Protein AF-A0A2H0N6G6-F1 (afdb_monomer)

Structure (mmCIF, N/CA/C/O backbone):
data_AF-A0A2H0N6G6-F1
#
_entry.id   AF-A0A2H0N6G6-F1
#
loop_
_atom_site.group_PDB
_atom_site.id
_atom_site.type_symbol
_atom_site.label_atom_id
_atom_site.label_alt_id
_atom_site.label_comp_id
_atom_site.label_asym_id
_atom_site.label_entity_id
_atom_site.label_seq_id
_atom_site.pdbx_PDB_ins_code
_atom_site.Cartn_x
_atom_site.Cartn_y
_atom_site.Cartn_z
_atom_site.occupancy
_atom_site.B_iso_or_equiv
_atom_site.auth_seq_id
_atom_site.auth_comp_id
_atom_site.auth_asym_id
_atom_site.auth_atom_id
_atom_site.pdbx_PDB_model_num
ATOM 1 N N . MET A 1 1 ? 78.601 -5.769 -48.014 1.00 41.69 1 MET A N 1
ATOM 2 C CA . MET A 1 1 ? 77.433 -5.675 -48.915 1.00 41.69 1 MET A CA 1
ATOM 3 C C . MET A 1 1 ? 76.353 -6.589 -48.328 1.00 41.69 1 MET A 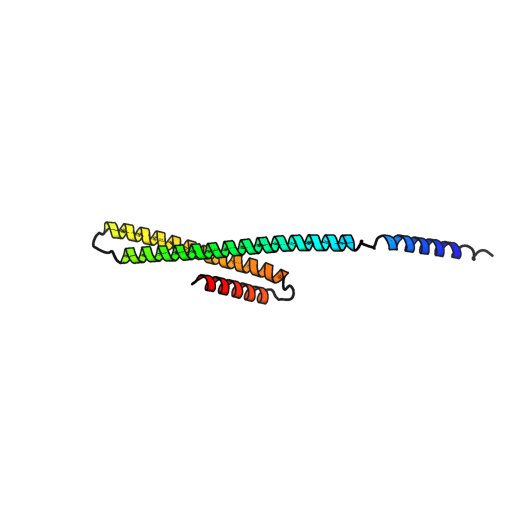C 1
ATOM 5 O O . MET A 1 1 ? 76.195 -7.704 -48.797 1.00 41.69 1 MET A O 1
ATOM 9 N N . SER A 1 2 ? 75.732 -6.190 -47.205 1.00 48.31 2 SER A N 1
ATOM 10 C CA . SER A 1 2 ? 75.043 -7.151 -46.310 1.00 48.31 2 SER A CA 1
ATOM 11 C C . SER A 1 2 ? 73.846 -6.574 -45.532 1.00 48.31 2 SER A C 1
ATOM 13 O O . SER A 1 2 ? 73.569 -7.046 -44.441 1.00 48.31 2 SER A O 1
ATOM 15 N N . ILE A 1 3 ? 73.154 -5.546 -46.040 1.00 48.56 3 ILE A N 1
ATOM 16 C CA . ILE A 1 3 ? 72.083 -4.854 -45.277 1.00 48.56 3 ILE A CA 1
ATOM 17 C C . ILE A 1 3 ? 70.685 -5.019 -45.917 1.00 48.56 3 ILE A C 1
ATOM 19 O O . ILE A 1 3 ? 69.676 -4.647 -45.332 1.00 48.56 3 ILE A O 1
ATOM 23 N N . GLU A 1 4 ? 70.569 -5.641 -47.094 1.00 46.62 4 GLU A N 1
ATOM 24 C CA . GLU A 1 4 ? 69.282 -5.695 -47.813 1.00 46.62 4 GLU A CA 1
ATOM 25 C C . GLU A 1 4 ? 68.419 -6.935 -47.524 1.00 46.62 4 GLU A C 1
ATOM 27 O O . GLU A 1 4 ? 67.261 -6.971 -47.933 1.00 46.62 4 GLU A O 1
ATOM 32 N N . PHE A 1 5 ? 68.922 -7.936 -46.791 1.00 43.12 5 PHE A N 1
ATOM 33 C CA . PHE A 1 5 ? 68.190 -9.198 -46.593 1.00 43.12 5 PHE A CA 1
ATOM 34 C C . PHE A 1 5 ? 67.305 -9.239 -45.330 1.00 43.12 5 PHE A C 1
ATOM 36 O O . PHE A 1 5 ? 66.351 -10.013 -45.284 1.00 43.12 5 PHE A O 1
ATOM 43 N N . GLU A 1 6 ? 67.552 -8.389 -44.326 1.00 47.78 6 GLU A N 1
ATOM 44 C CA . GLU A 1 6 ? 66.795 -8.410 -43.057 1.00 47.78 6 GLU A CA 1
ATOM 45 C C . GLU A 1 6 ? 65.452 -7.662 -43.120 1.00 47.78 6 GLU A C 1
ATOM 47 O O . GLU A 1 6 ? 64.482 -8.080 -42.490 1.00 47.78 6 GLU A O 1
ATOM 52 N N . LYS A 1 7 ? 65.314 -6.635 -43.971 1.00 50.94 7 LYS A N 1
ATOM 53 C CA . LYS A 1 7 ? 64.066 -5.846 -44.079 1.00 50.94 7 LYS A CA 1
ATOM 54 C C . LYS A 1 7 ? 62.875 -6.593 -44.697 1.00 50.94 7 LYS A C 1
ATOM 56 O O . LYS A 1 7 ? 61.744 -6.112 -44.630 1.00 50.94 7 LYS A O 1
ATOM 61 N N . GLY A 1 8 ? 63.104 -7.747 -45.327 1.00 45.59 8 GLY A N 1
ATOM 62 C CA . GLY A 1 8 ? 62.055 -8.531 -45.987 1.00 45.59 8 GLY A CA 1
ATOM 63 C C . GLY A 1 8 ? 61.288 -9.485 -45.065 1.00 45.59 8 GLY A C 1
ATOM 64 O O . GLY A 1 8 ? 60.173 -9.888 -45.406 1.00 45.59 8 GLY A O 1
ATOM 65 N N . PHE A 1 9 ? 61.865 -9.851 -43.915 1.00 49.22 9 PHE A N 1
ATOM 66 C CA . PHE A 1 9 ? 61.288 -10.849 -43.009 1.00 49.22 9 PHE A CA 1
ATOM 67 C C . PHE A 1 9 ? 60.378 -10.234 -41.941 1.00 49.22 9 PHE A C 1
ATOM 69 O O . PHE A 1 9 ? 59.284 -10.756 -41.727 1.00 49.22 9 PHE A O 1
ATOM 76 N N . GLU A 1 10 ? 60.751 -9.095 -41.351 1.00 52.03 10 GLU A N 1
ATOM 77 C CA . GLU A 1 10 ? 59.934 -8.420 -40.324 1.00 52.03 10 GLU A CA 1
ATOM 78 C C . GLU A 1 10 ? 58.551 -8.017 -40.865 1.00 52.03 10 GLU A C 1
ATOM 80 O O . GLU A 1 10 ? 57.519 -8.306 -40.262 1.00 52.03 10 GLU A O 1
ATOM 85 N N . ASN A 1 11 ? 58.503 -7.507 -42.098 1.00 52.69 11 ASN A N 1
ATOM 86 C CA . ASN A 1 11 ? 57.267 -7.029 -42.728 1.00 52.69 11 ASN A CA 1
ATOM 87 C C . ASN A 1 11 ? 56.273 -8.157 -43.103 1.00 52.69 11 ASN A C 1
ATOM 89 O O . ASN A 1 11 ? 55.099 -7.903 -43.382 1.00 52.69 11 ASN A O 1
ATOM 93 N N . ARG A 1 12 ? 56.719 -9.424 -43.153 1.00 52.66 12 ARG A N 1
ATOM 94 C CA . ARG A 1 12 ? 55.831 -10.583 -43.394 1.00 52.66 12 ARG A CA 1
ATOM 95 C C . ARG A 1 12 ? 55.245 -11.154 -42.110 1.00 52.66 12 ARG A C 1
ATOM 97 O O . ARG A 1 12 ? 54.128 -11.666 -42.156 1.00 52.66 12 ARG A O 1
ATOM 104 N N . VAL A 1 13 ? 55.980 -11.079 -41.002 1.00 56.00 13 VAL A N 1
ATOM 105 C CA . VAL A 1 13 ? 55.537 -11.609 -39.706 1.00 56.00 13 VAL A CA 1
ATOM 106 C C . VAL A 1 13 ? 54.469 -10.697 -39.097 1.00 56.00 13 VAL A C 1
ATOM 108 O O . VAL A 1 13 ? 53.430 -11.201 -38.675 1.00 56.00 13 VAL A O 1
ATOM 111 N N . GLU A 1 14 ? 54.631 -9.371 -39.183 1.00 51.81 14 GLU A N 1
ATOM 112 C CA . GLU A 1 14 ? 53.614 -8.409 -38.719 1.00 51.81 14 GLU A CA 1
ATOM 113 C C . GLU A 1 14 ? 52.292 -8.537 -39.497 1.00 51.81 14 GLU A C 1
ATOM 115 O O . GLU A 1 14 ? 51.223 -8.660 -38.903 1.00 51.81 14 GLU A O 1
ATOM 120 N N . ARG A 1 15 ? 52.347 -8.673 -40.830 1.00 53.03 15 ARG A N 1
ATOM 121 C CA . ARG A 1 15 ? 51.139 -8.848 -41.666 1.00 53.03 15 ARG A CA 1
ATOM 122 C C . ARG A 1 15 ? 50.422 -10.189 -41.476 1.00 53.03 15 ARG A C 1
ATOM 124 O O . ARG A 1 15 ? 49.258 -10.321 -41.860 1.00 53.03 15 ARG A O 1
ATOM 131 N N . GLN A 1 16 ? 51.102 -11.213 -40.955 1.00 52.53 16 GLN A N 1
ATOM 132 C CA . GLN A 1 16 ? 50.472 -12.493 -40.608 1.00 52.53 16 GLN A CA 1
ATOM 133 C C . GLN A 1 16 ? 49.895 -12.501 -39.188 1.00 52.53 16 GLN A C 1
ATOM 135 O O . GLN A 1 16 ? 48.910 -13.207 -38.961 1.00 52.53 16 GLN A O 1
ATOM 140 N N . ALA A 1 17 ? 50.456 -11.711 -38.268 1.00 51.97 17 ALA A N 1
ATOM 141 C CA . ALA A 1 17 ? 49.909 -11.505 -36.930 1.00 51.97 17 ALA A CA 1
ATOM 142 C C . ALA A 1 17 ? 48.615 -10.668 -36.975 1.00 51.97 17 ALA A C 1
ATOM 144 O O . ALA A 1 17 ? 47.593 -11.105 -36.443 1.00 51.97 17 ALA A O 1
ATOM 145 N N . GLU A 1 18 ? 48.593 -9.569 -37.740 1.00 50.16 18 GLU A N 1
ATOM 146 C CA . GLU A 1 18 ? 47.399 -8.715 -37.908 1.00 50.16 18 GLU A CA 1
ATOM 147 C C . GLU A 1 18 ? 46.199 -9.464 -38.519 1.00 50.16 18 GLU A C 1
ATOM 149 O O . GLU A 1 18 ? 45.043 -9.185 -38.197 1.00 50.16 18 GLU A O 1
ATOM 154 N N . LYS A 1 19 ? 46.451 -10.472 -39.368 1.00 50.94 19 LYS A N 1
ATOM 155 C CA . LYS A 1 19 ? 45.402 -11.320 -39.967 1.00 50.94 19 LYS A CA 1
ATOM 156 C C . LYS A 1 19 ? 44.849 -12.401 -39.034 1.00 50.94 19 LYS A C 1
ATOM 158 O O . LYS A 1 19 ? 43.844 -13.024 -39.382 1.00 50.94 19 LYS A O 1
ATOM 163 N N . LYS A 1 20 ? 45.501 -12.674 -37.899 1.00 49.50 20 LYS A N 1
ATOM 164 C CA . LYS A 1 20 ? 45.026 -13.648 -36.903 1.00 49.50 20 LYS A CA 1
ATOM 165 C C . LYS A 1 20 ? 44.266 -12.990 -35.751 1.00 49.50 20 LYS A C 1
ATOM 167 O O . LYS A 1 20 ? 43.306 -13.593 -35.291 1.00 49.50 20 LYS A O 1
ATOM 172 N N . GLU A 1 21 ? 44.599 -11.759 -35.364 1.00 47.53 21 GLU A N 1
ATOM 173 C CA . GLU A 1 21 ? 43.836 -11.010 -34.344 1.00 47.53 21 GLU A CA 1
ATOM 174 C C . GLU A 1 21 ? 42.462 -10.526 -34.833 1.00 47.53 21 GLU A C 1
ATOM 176 O O . GLU A 1 21 ? 41.518 -10.411 -34.058 1.00 47.53 21 GLU A O 1
ATOM 181 N N . SER A 1 22 ? 42.294 -10.306 -36.137 1.00 48.88 22 SER A N 1
ATOM 182 C CA . SER A 1 22 ? 41.036 -9.807 -36.712 1.00 48.88 22 SER A CA 1
ATOM 183 C C . SER A 1 22 ? 39.948 -10.879 -36.910 1.00 48.88 22 SER A C 1
ATOM 185 O O . SER A 1 22 ? 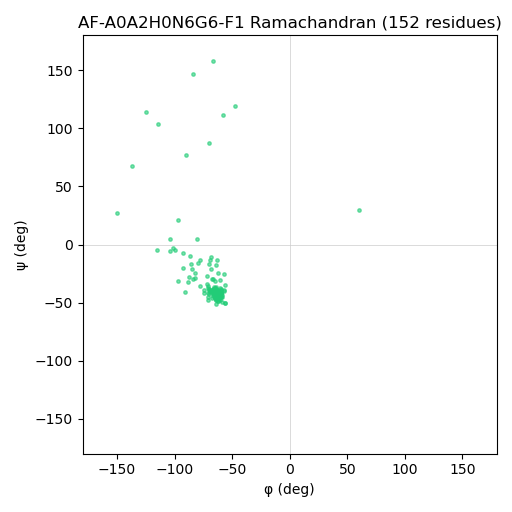38.884 -10.572 -37.441 1.00 48.88 22 SER A O 1
ATOM 187 N N . LYS A 1 23 ? 40.170 -12.127 -36.463 1.00 47.53 23 LYS A N 1
ATOM 188 C CA . LYS A 1 23 ? 39.182 -13.224 -36.534 1.00 47.53 23 LYS A CA 1
ATOM 189 C C . LYS A 1 23 ? 38.487 -13.570 -35.212 1.00 47.53 23 LYS A C 1
ATOM 191 O O . LYS A 1 23 ? 37.573 -14.386 -35.232 1.00 47.53 23 LYS A O 1
ATOM 196 N N . GLU A 1 24 ? 38.870 -12.966 -34.088 1.00 48.53 24 GLU A N 1
ATOM 197 C CA . GLU A 1 24 ? 38.247 -13.251 -32.779 1.00 48.53 24 GLU A CA 1
ATOM 198 C C . GLU A 1 24 ? 37.196 -12.211 -32.346 1.00 48.53 24 GLU A C 1
ATOM 200 O O . GLU A 1 24 ? 36.515 -12.399 -31.340 1.00 48.53 24 GLU A O 1
ATOM 205 N N . ALA A 1 25 ? 37.005 -11.131 -33.112 1.00 51.56 25 ALA A N 1
ATOM 206 C CA . ALA A 1 25 ? 36.100 -10.035 -32.751 1.00 51.56 25 ALA A CA 1
ATOM 207 C C . ALA A 1 25 ? 34.764 -10.017 -33.514 1.00 51.56 25 ALA A C 1
ATOM 209 O O . ALA A 1 25 ? 33.965 -9.102 -33.321 1.00 51.56 25 ALA A O 1
ATOM 210 N N . GLU A 1 26 ? 34.481 -11.012 -34.354 1.00 52.16 26 GLU A N 1
ATOM 211 C CA . GLU A 1 26 ? 33.177 -11.134 -35.007 1.00 52.16 26 GLU A CA 1
ATOM 212 C C . GLU A 1 26 ? 32.266 -11.974 -34.103 1.00 52.16 26 GLU A C 1
ATOM 214 O O . GLU A 1 26 ? 32.083 -13.175 -34.285 1.00 52.16 26 GLU A O 1
ATOM 219 N N . LYS A 1 27 ? 31.751 -11.349 -33.033 1.00 55.47 27 LYS A N 1
ATOM 220 C CA . LYS A 1 27 ? 30.646 -11.934 -32.265 1.00 55.47 27 LYS A CA 1
ATOM 221 C C . LYS A 1 27 ? 29.493 -12.138 -33.237 1.00 55.47 27 LYS A C 1
ATOM 223 O O . LYS A 1 27 ? 28.928 -11.155 -33.711 1.00 55.47 27 LYS A O 1
ATOM 228 N N . ASP A 1 28 ? 29.193 -13.400 -33.516 1.00 58.88 28 ASP A N 1
ATOM 229 C CA . ASP A 1 28 ? 28.140 -13.807 -34.434 1.00 58.88 28 ASP A CA 1
ATOM 230 C C . ASP A 1 28 ? 26.849 -13.022 -34.121 1.00 58.88 28 ASP A C 1
ATOM 232 O O . ASP A 1 28 ? 26.368 -13.070 -32.977 1.00 58.88 28 ASP A O 1
ATOM 236 N N . PRO A 1 29 ? 26.314 -12.225 -35.064 1.00 63.16 29 PRO A N 1
ATOM 237 C CA . PRO A 1 29 ? 25.129 -11.407 -34.831 1.00 63.16 29 PRO A CA 1
ATOM 238 C C . PRO A 1 29 ? 23.923 -12.238 -34.373 1.00 63.16 29 PRO A C 1
ATOM 240 O O . PRO A 1 29 ? 23.083 -11.711 -33.642 1.00 63.16 29 PRO A O 1
ATOM 243 N N . GLU A 1 30 ? 23.865 -13.535 -34.702 1.00 61.50 30 GLU A N 1
ATOM 244 C CA . GLU A 1 30 ? 22.851 -14.453 -34.171 1.00 61.50 30 GLU A CA 1
ATOM 245 C C . GLU A 1 30 ? 22.973 -14.678 -32.657 1.00 61.50 30 GLU A C 1
ATOM 247 O O . GLU A 1 30 ? 21.957 -14.701 -31.965 1.00 61.50 30 GLU A O 1
ATOM 252 N N . LEU A 1 31 ? 24.187 -14.768 -32.102 1.00 61.16 31 LEU A N 1
ATOM 253 C CA . LEU A 1 31 ? 24.394 -14.931 -30.655 1.00 61.16 31 LEU A CA 1
ATOM 254 C C . LEU A 1 31 ? 24.046 -13.655 -29.880 1.00 61.16 31 LEU A C 1
ATOM 256 O O . LEU A 1 31 ? 23.496 -13.722 -28.780 1.00 61.16 31 LEU A O 1
ATOM 260 N N . LEU A 1 32 ? 24.329 -12.484 -30.456 1.00 62.94 32 LEU A N 1
ATOM 261 C CA . LEU A 1 32 ? 23.926 -11.199 -29.876 1.00 62.94 32 LEU A CA 1
ATOM 262 C C . LEU A 1 32 ? 22.410 -10.987 -29.957 1.00 62.94 32 LEU A C 1
ATOM 264 O O . LEU A 1 32 ? 21.813 -10.489 -28.998 1.00 62.94 32 LEU A O 1
ATOM 268 N N . ALA A 1 33 ? 21.779 -11.392 -31.062 1.00 65.88 33 ALA A N 1
ATOM 269 C CA . ALA A 1 33 ? 20.328 -11.372 -31.215 1.00 65.88 33 ALA A CA 1
ATOM 270 C C . ALA A 1 33 ? 19.641 -12.341 -30.240 1.00 65.88 33 ALA A C 1
ATOM 272 O O . ALA A 1 33 ? 18.704 -11.936 -29.552 1.00 65.88 33 ALA A O 1
ATOM 273 N N . ALA A 1 34 ? 20.148 -13.569 -30.096 1.00 67.69 34 ALA A N 1
ATOM 274 C CA . ALA A 1 34 ? 19.631 -14.560 -29.155 1.00 67.69 34 ALA A CA 1
ATOM 275 C C . ALA A 1 34 ? 19.765 -14.096 -27.695 1.00 67.69 34 ALA A C 1
ATOM 277 O O . ALA A 1 34 ? 18.789 -14.145 -26.950 1.00 67.69 34 ALA A O 1
ATOM 278 N N . ALA A 1 35 ? 20.917 -13.542 -27.299 1.00 67.69 35 ALA A N 1
ATOM 279 C CA . ALA A 1 35 ? 21.114 -12.986 -25.956 1.00 67.69 35 ALA A CA 1
ATOM 280 C C . ALA A 1 35 ? 20.220 -11.760 -25.678 1.00 67.69 35 ALA A C 1
ATOM 282 O O . ALA A 1 35 ? 19.801 -11.523 -24.542 1.00 67.69 35 ALA A O 1
ATOM 283 N N . SER A 1 36 ? 19.914 -10.972 -26.713 1.00 67.12 36 SER A N 1
ATOM 284 C CA . SER A 1 36 ? 19.007 -9.822 -26.608 1.00 67.12 36 SER A CA 1
ATOM 285 C C . SER A 1 36 ? 17.545 -10.263 -26.507 1.00 67.12 36 SER A C 1
ATOM 287 O O . SER A 1 36 ? 16.793 -9.692 -25.720 1.00 67.12 36 SER A O 1
ATOM 289 N N . MET A 1 37 ? 17.152 -11.302 -27.249 1.00 70.00 37 MET A N 1
ATOM 290 C CA . MET A 1 37 ? 15.830 -11.928 -27.150 1.00 70.00 37 MET A CA 1
ATOM 291 C C . MET A 1 37 ? 15.623 -12.617 -25.797 1.00 70.00 37 MET A C 1
ATOM 293 O O . MET A 1 37 ? 14.580 -12.428 -25.179 1.00 70.00 37 MET A O 1
ATOM 297 N N . GLU A 1 38 ? 16.625 -13.331 -25.280 1.00 67.81 38 GLU A N 1
ATOM 298 C CA . GLU A 1 38 ? 16.567 -13.958 -23.954 1.00 67.81 38 GLU A CA 1
ATOM 299 C C . GLU A 1 38 ? 16.439 -12.908 -22.839 1.00 67.81 38 GLU A C 1
ATOM 301 O O . GLU A 1 38 ? 15.608 -13.043 -21.937 1.00 67.81 38 GLU A O 1
ATOM 306 N N . ARG A 1 39 ? 17.188 -11.800 -22.935 1.00 66.12 39 ARG A N 1
ATOM 307 C CA . ARG A 1 39 ? 17.021 -10.652 -22.028 1.00 66.12 39 ARG A CA 1
ATOM 308 C C . ARG A 1 39 ? 15.641 -10.014 -22.143 1.00 66.12 39 ARG A C 1
ATOM 310 O O . ARG A 1 39 ? 15.068 -9.650 -21.119 1.00 66.12 39 ARG A O 1
ATOM 317 N N . ALA A 1 40 ? 15.099 -9.881 -23.350 1.00 65.81 40 ALA A N 1
ATOM 318 C CA . ALA A 1 40 ? 13.761 -9.335 -23.551 1.00 65.81 40 ALA A CA 1
ATOM 319 C C . ALA A 1 40 ? 12.685 -10.237 -22.920 1.00 65.81 40 ALA A C 1
ATOM 321 O O . ALA A 1 40 ? 11.794 -9.736 -22.235 1.00 65.81 40 ALA A O 1
ATOM 322 N N . ASP A 1 41 ? 12.799 -11.557 -23.065 1.00 67.50 41 ASP A N 1
ATOM 323 C CA . ASP A 1 41 ? 11.868 -12.517 -22.465 1.00 67.50 41 ASP A CA 1
ATOM 324 C C . ASP A 1 41 ? 11.932 -12.528 -20.932 1.00 67.50 41 ASP A C 1
ATOM 326 O O . ASP A 1 41 ? 10.891 -12.617 -20.269 1.00 67.50 41 ASP A O 1
ATOM 330 N N . LEU A 1 42 ? 13.128 -12.392 -20.353 1.00 67.62 42 LEU A N 1
ATOM 331 C CA . LEU A 1 42 ? 13.299 -12.240 -18.906 1.00 67.62 42 LEU A CA 1
ATOM 332 C C . LEU A 1 42 ? 12.652 -10.947 -18.401 1.00 67.62 42 LEU A C 1
ATOM 334 O O . LEU A 1 42 ? 11.840 -11.001 -17.477 1.00 67.62 42 LEU A O 1
ATOM 338 N N . LEU A 1 43 ? 12.900 -9.819 -19.072 1.00 61.00 43 LEU A N 1
ATOM 339 C CA . LEU A 1 43 ? 12.278 -8.535 -18.736 1.00 61.00 43 LEU A CA 1
ATOM 340 C C . LEU A 1 43 ? 10.748 -8.602 -18.826 1.00 61.00 43 LEU A C 1
ATOM 342 O O . LEU A 1 43 ? 10.046 -8.117 -17.942 1.00 61.00 43 LEU A O 1
ATOM 346 N N . VAL A 1 44 ? 10.195 -9.258 -19.849 1.00 69.62 44 VAL A N 1
ATOM 347 C CA . VAL A 1 44 ? 8.739 -9.431 -19.985 1.00 69.62 44 VAL A CA 1
ATOM 348 C C . VAL A 1 44 ? 8.162 -10.274 -18.842 1.00 69.62 44 VAL A C 1
ATOM 350 O O . VAL A 1 44 ? 7.060 -9.985 -18.361 1.00 69.62 44 VAL A O 1
ATOM 353 N N . ARG A 1 45 ? 8.872 -11.313 -18.388 1.00 70.19 45 ARG A N 1
ATOM 354 C CA . ARG A 1 45 ? 8.446 -12.140 -17.245 1.00 70.19 45 ARG A CA 1
ATOM 355 C C . ARG A 1 45 ? 8.530 -11.377 -15.923 1.00 70.19 45 ARG A C 1
ATOM 357 O O . ARG A 1 45 ? 7.604 -11.485 -15.116 1.00 70.19 45 ARG A O 1
ATOM 364 N N . GLU A 1 46 ? 9.572 -10.580 -15.723 1.00 66.69 46 GLU A N 1
ATOM 365 C CA . GLU A 1 46 ? 9.739 -9.730 -14.539 1.00 66.69 46 GLU A CA 1
ATOM 366 C C . GLU A 1 46 ? 8.658 -8.645 -14.470 1.00 66.69 46 GLU A C 1
ATOM 368 O O . GLU A 1 46 ? 7.969 -8.536 -13.456 1.00 66.69 46 GLU A O 1
ATOM 373 N N . VAL A 1 47 ? 8.386 -7.949 -15.580 1.00 65.75 47 VAL A N 1
ATOM 374 C CA . VAL A 1 47 ? 7.321 -6.931 -15.667 1.00 65.75 47 VAL A CA 1
ATOM 375 C C . VAL A 1 47 ? 5.941 -7.533 -15.394 1.00 65.75 47 VAL A C 1
ATOM 377 O O . VAL A 1 47 ? 5.123 -6.940 -14.689 1.00 65.75 47 VAL A O 1
ATOM 380 N N . LYS A 1 48 ? 5.651 -8.732 -15.918 1.00 66.25 48 LYS A N 1
ATOM 381 C CA . LYS A 1 48 ? 4.388 -9.433 -15.624 1.00 66.25 48 LYS A CA 1
ATOM 382 C C . LYS A 1 48 ? 4.275 -9.815 -14.148 1.00 66.25 48 LYS A C 1
ATOM 384 O O . LYS A 1 48 ? 3.179 -9.753 -13.590 1.00 66.25 48 LYS A O 1
ATOM 389 N N . THR A 1 49 ? 5.386 -10.204 -13.530 1.00 69.25 49 THR A N 1
ATOM 390 C CA . THR A 1 49 ? 5.432 -10.599 -12.118 1.00 69.25 49 THR A CA 1
ATOM 391 C C . THR A 1 49 ? 5.237 -9.392 -11.203 1.00 69.25 49 THR A C 1
ATOM 393 O O . THR A 1 49 ? 4.351 -9.442 -10.350 1.00 69.25 49 THR A O 1
ATOM 396 N N . SER A 1 50 ? 5.946 -8.286 -11.447 1.00 66.31 50 SER A N 1
ATOM 397 C CA . SER A 1 50 ? 5.766 -7.032 -10.701 1.00 66.31 50 SER A CA 1
ATOM 398 C C . SER A 1 50 ? 4.353 -6.467 -10.883 1.00 66.31 50 SER A C 1
ATOM 400 O O . SER A 1 50 ? 3.668 -6.173 -9.908 1.00 66.31 50 SER A O 1
ATOM 402 N N . LYS A 1 51 ? 3.805 -6.463 -12.108 1.00 66.88 51 LYS A N 1
ATOM 403 C CA . LYS A 1 51 ? 2.409 -6.048 -12.338 1.00 66.88 51 LYS A CA 1
ATOM 404 C C . LYS A 1 51 ? 1.407 -6.865 -11.519 1.00 66.88 51 LYS A C 1
ATOM 406 O O . LYS A 1 51 ? 0.442 -6.311 -10.994 1.00 66.88 51 LYS A O 1
ATOM 411 N N . LYS A 1 52 ? 1.624 -8.177 -11.403 1.00 71.62 52 LYS A N 1
ATOM 412 C CA . LYS A 1 52 ? 0.783 -9.059 -10.586 1.00 71.62 52 LYS A CA 1
ATOM 413 C C . LYS A 1 52 ? 0.939 -8.760 -9.091 1.00 71.62 52 LYS A C 1
ATOM 415 O O . LYS A 1 52 ? -0.054 -8.778 -8.371 1.00 71.62 52 LYS A O 1
ATOM 420 N N . GLN A 1 53 ? 2.153 -8.467 -8.627 1.00 67.44 53 GLN A N 1
ATOM 421 C CA . GLN A 1 53 ? 2.410 -8.067 -7.240 1.00 67.44 53 GLN A CA 1
ATOM 422 C C . GLN A 1 53 ? 1.715 -6.742 -6.908 1.00 67.44 53 GLN A C 1
ATOM 424 O O . GLN A 1 53 ? 0.957 -6.698 -5.941 1.00 67.44 53 GLN A O 1
ATOM 429 N N . MET A 1 54 ? 1.824 -5.733 -7.774 1.00 66.00 54 MET A N 1
ATOM 430 C CA . MET A 1 54 ? 1.102 -4.464 -7.630 1.00 66.00 54 MET A CA 1
ATOM 431 C C . MET A 1 54 ? -0.421 -4.648 -7.596 1.00 66.00 54 MET A C 1
ATOM 433 O O . MET A 1 54 ? -1.097 -4.056 -6.757 1.00 66.00 54 MET A O 1
ATOM 437 N N . GLN A 1 55 ? -0.978 -5.498 -8.467 1.00 70.25 55 GLN A N 1
ATOM 438 C CA . GLN A 1 55 ? -2.412 -5.816 -8.447 1.00 70.25 55 GLN A CA 1
ATOM 439 C C . GLN A 1 55 ? -2.834 -6.470 -7.127 1.00 70.25 55 GLN A C 1
ATOM 441 O O . GLN A 1 55 ? -3.861 -6.103 -6.561 1.00 70.25 55 GLN A O 1
ATOM 446 N N . ASN A 1 56 ? -2.031 -7.399 -6.608 1.00 77.00 56 ASN A N 1
ATOM 447 C CA . ASN A 1 56 ? -2.308 -8.042 -5.326 1.00 77.00 56 ASN A CA 1
ATOM 448 C C . ASN A 1 56 ? -2.255 -7.038 -4.162 1.00 77.00 56 ASN A C 1
ATOM 450 O O . ASN A 1 56 ? -3.125 -7.071 -3.294 1.00 77.00 56 ASN A O 1
ATOM 454 N N . ILE A 1 57 ? -1.277 -6.126 -4.159 1.00 70.75 57 ILE A N 1
ATOM 455 C CA . ILE A 1 57 ? -1.155 -5.067 -3.146 1.00 70.75 57 ILE A CA 1
ATOM 456 C C . ILE A 1 57 ? -2.380 -4.143 -3.197 1.00 70.75 57 ILE A C 1
ATOM 458 O O . ILE A 1 57 ? -2.994 -3.880 -2.164 1.00 70.75 57 ILE A O 1
ATOM 462 N N . ALA A 1 58 ? -2.803 -3.719 -4.390 1.00 70.19 58 ALA A N 1
ATOM 463 C CA . ALA A 1 58 ? -3.978 -2.865 -4.566 1.00 70.19 58 ALA A CA 1
ATOM 464 C C . ALA A 1 58 ? -5.273 -3.530 -4.065 1.00 70.19 58 ALA A C 1
ATOM 466 O O . ALA A 1 58 ? -6.068 -2.904 -3.360 1.00 70.19 58 ALA A O 1
ATOM 467 N N . VAL A 1 59 ? -5.465 -4.818 -4.369 1.00 78.44 59 VAL A N 1
ATOM 468 C CA . VAL A 1 59 ? -6.613 -5.601 -3.881 1.00 78.44 59 VAL A CA 1
ATOM 469 C C . VAL A 1 59 ? -6.585 -5.727 -2.355 1.00 78.44 59 VAL A C 1
ATOM 471 O O . VAL A 1 59 ? -7.617 -5.568 -1.700 1.00 78.44 59 VAL A O 1
ATOM 474 N N . ASN A 1 60 ? -5.411 -5.951 -1.766 1.00 74.56 60 ASN A N 1
ATOM 475 C CA . ASN A 1 60 ? -5.269 -6.027 -0.313 1.00 74.56 60 ASN A CA 1
ATOM 476 C C . ASN A 1 60 ? -5.595 -4.689 0.364 1.00 74.56 60 ASN A C 1
ATOM 478 O O . ASN A 1 60 ? -6.314 -4.677 1.363 1.00 74.56 60 ASN A O 1
ATOM 482 N N . ILE A 1 61 ? -5.174 -3.563 -0.218 1.00 70.69 61 ILE A N 1
ATOM 483 C CA . ILE A 1 61 ? -5.534 -2.222 0.263 1.00 70.69 61 ILE A CA 1
ATOM 484 C C . ILE A 1 61 ? -7.057 -2.016 0.250 1.00 70.69 61 ILE A C 1
ATOM 486 O O . ILE A 1 61 ? -7.620 -1.510 1.225 1.00 70.69 61 ILE A O 1
ATOM 490 N N . ALA A 1 62 ? -7.741 -2.436 -0.820 1.00 74.25 62 ALA A N 1
ATOM 491 C CA . ALA A 1 62 ? -9.199 -2.353 -0.917 1.00 74.25 62 ALA A CA 1
ATOM 492 C C . ALA A 1 62 ? -9.893 -3.160 0.200 1.00 74.25 62 ALA A C 1
ATOM 494 O O . ALA A 1 62 ? -10.793 -2.662 0.883 1.00 74.25 62 ALA A O 1
ATOM 495 N N . ASN A 1 63 ? -9.423 -4.386 0.443 1.00 77.19 63 ASN A N 1
ATOM 496 C CA . ASN A 1 63 ? -9.964 -5.274 1.474 1.00 77.19 63 ASN A CA 1
ATOM 497 C C . ASN A 1 63 ? -9.757 -4.730 2.898 1.00 77.19 63 ASN A C 1
ATOM 499 O O . ASN A 1 63 ? -10.671 -4.792 3.729 1.00 77.19 63 ASN A O 1
ATOM 503 N N . VAL A 1 64 ? -8.585 -4.152 3.183 1.00 76.38 64 VAL A N 1
ATOM 504 C CA . VAL A 1 64 ? -8.300 -3.534 4.488 1.00 76.38 64 VAL A CA 1
ATOM 505 C C . VAL A 1 64 ? -9.197 -2.313 4.713 1.00 76.38 64 VAL A C 1
ATOM 507 O O . VAL A 1 64 ? -9.807 -2.189 5.777 1.00 76.38 64 VAL A O 1
ATOM 510 N N . LYS A 1 65 ? -9.382 -1.452 3.701 1.00 74.44 65 LYS A N 1
ATOM 511 C CA . LYS A 1 65 ? -10.305 -0.303 3.786 1.00 74.44 65 LYS A CA 1
ATOM 512 C C . LYS A 1 65 ? -11.747 -0.729 4.079 1.00 74.44 65 LYS A C 1
ATOM 514 O O . LYS A 1 65 ? -12.382 -0.145 4.959 1.00 74.44 65 LYS A O 1
ATOM 519 N N . LYS A 1 66 ? -12.250 -1.763 3.396 1.00 78.50 66 LYS A N 1
ATOM 520 C CA . LYS A 1 66 ? -13.599 -2.307 3.630 1.00 78.50 66 LYS A CA 1
ATOM 521 C C . LYS A 1 66 ? -13.763 -2.830 5.059 1.00 78.50 66 LYS A C 1
ATOM 523 O O . LYS A 1 66 ? -14.769 -2.548 5.706 1.00 78.50 66 LYS A O 1
ATOM 528 N N . THR A 1 67 ? -12.754 -3.529 5.575 1.00 75.94 67 THR A N 1
ATOM 529 C CA . THR A 1 67 ? -12.737 -3.998 6.970 1.00 75.94 67 THR A CA 1
ATOM 530 C C . THR A 1 67 ? -12.817 -2.821 7.949 1.00 75.94 67 THR A C 1
ATOM 532 O O . THR A 1 67 ? -13.642 -2.836 8.859 1.00 75.94 67 THR A O 1
ATOM 535 N N . ILE A 1 68 ? -12.043 -1.749 7.734 1.00 72.94 68 ILE A N 1
ATOM 536 C CA . ILE A 1 68 ? -12.104 -0.538 8.575 1.00 72.94 68 ILE A CA 1
ATOM 537 C C . ILE A 1 68 ? -13.504 0.097 8.550 1.00 72.94 68 ILE A C 1
ATOM 539 O O . ILE A 1 68 ? -14.003 0.511 9.597 1.00 72.94 68 ILE A O 1
ATOM 543 N N . GLN A 1 69 ? -14.156 0.168 7.387 1.00 74.19 69 GLN A N 1
ATOM 544 C CA . GLN A 1 69 ? -15.523 0.695 7.277 1.00 74.19 69 GLN A CA 1
ATOM 545 C C . GLN A 1 69 ? -16.527 -0.142 8.082 1.00 74.19 69 GLN A C 1
ATOM 547 O O . GLN A 1 69 ? -17.356 0.419 8.796 1.00 74.19 69 GLN A O 1
ATOM 552 N N . GLN A 1 70 ? -16.416 -1.470 8.030 1.00 80.31 70 GLN A N 1
ATOM 553 C CA . GLN A 1 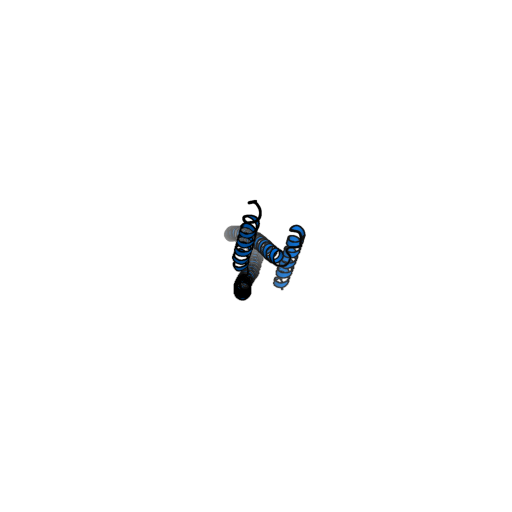70 ? -17.269 -2.372 8.808 1.00 80.31 70 GLN A CA 1
ATOM 554 C C . GLN A 1 70 ? -17.054 -2.211 10.318 1.00 80.31 70 GLN A C 1
ATOM 556 O O . GLN A 1 70 ? -18.029 -2.134 11.061 1.00 80.31 70 GLN A O 1
ATOM 561 N N . LEU A 1 71 ? -15.801 -2.089 10.772 1.00 76.06 71 LEU A N 1
ATOM 562 C CA . LEU A 1 71 ? -15.494 -1.852 12.189 1.00 76.06 71 LEU A CA 1
ATOM 563 C C . LEU A 1 71 ? -16.076 -0.512 12.666 1.00 76.06 71 LEU A C 1
ATOM 565 O O . LEU A 1 71 ? -16.628 -0.436 13.758 1.00 76.06 71 LEU A O 1
ATOM 569 N N . ARG A 1 72 ? -16.019 0.540 11.838 1.00 73.25 72 ARG A N 1
ATOM 570 C CA . ARG A 1 72 ? -16.634 1.842 12.157 1.00 73.25 72 ARG A CA 1
ATOM 571 C C . ARG A 1 72 ? -18.158 1.767 12.253 1.00 73.25 72 ARG A C 1
ATOM 573 O O . ARG A 1 72 ? -18.726 2.398 13.138 1.00 73.25 72 ARG A O 1
ATOM 580 N N . ALA A 1 73 ? -18.808 0.992 11.386 1.00 74.81 73 ALA A N 1
ATOM 581 C CA . ALA A 1 73 ? -20.252 0.776 11.455 1.00 74.81 73 ALA A CA 1
ATOM 582 C C . ALA A 1 73 ? -20.651 0.019 12.734 1.00 74.81 73 ALA A C 1
ATOM 584 O O . ALA A 1 73 ? -21.594 0.420 13.407 1.00 74.81 73 ALA A O 1
ATOM 585 N N . GLN A 1 74 ? -19.890 -1.012 13.123 1.00 72.50 74 GLN A N 1
ATOM 586 C CA . GLN A 1 74 ? -20.102 -1.730 14.389 1.00 72.50 74 GLN A CA 1
ATOM 587 C C . GLN A 1 74 ? -19.971 -0.802 15.604 1.00 72.50 74 GLN A C 1
ATOM 589 O O . GLN A 1 74 ? -20.773 -0.887 16.528 1.00 72.50 74 GLN A O 1
ATOM 594 N N . LEU A 1 75 ? -19.008 0.126 15.578 1.00 67.31 75 LEU A N 1
ATOM 595 C CA . LEU A 1 75 ? -18.861 1.140 16.623 1.00 67.31 75 LEU A CA 1
ATOM 596 C C . LEU A 1 75 ? -20.036 2.121 16.679 1.00 67.31 75 LEU A C 1
ATOM 598 O O . LEU A 1 75 ? -20.454 2.494 17.766 1.00 67.31 75 LEU A O 1
ATOM 602 N N . GLN A 1 76 ? -20.570 2.545 15.531 1.00 68.00 76 GLN A N 1
ATOM 603 C CA . GLN A 1 76 ? -21.736 3.434 15.499 1.00 68.00 76 GLN A CA 1
ATOM 604 C C . GLN A 1 76 ? -23.003 2.757 16.024 1.00 68.00 76 GLN A C 1
ATOM 606 O O . GLN A 1 76 ? -23.771 3.405 16.727 1.00 68.00 76 GLN A O 1
ATOM 611 N N . LEU A 1 77 ? -23.202 1.473 15.718 1.00 60.88 77 LEU A N 1
ATOM 612 C CA . LEU A 1 77 ? -24.335 0.698 16.230 1.00 60.88 77 LEU A CA 1
ATOM 613 C C . LEU A 1 77 ? -24.242 0.509 17.751 1.00 60.88 77 LEU A C 1
ATOM 615 O O . LEU A 1 77 ? -25.228 0.727 18.443 1.00 60.88 77 LEU A O 1
ATOM 619 N N . ALA A 1 78 ? -23.043 0.239 18.280 1.00 59.19 78 ALA A N 1
ATOM 620 C CA . ALA A 1 78 ? -22.813 0.128 19.724 1.00 59.19 78 ALA A CA 1
ATOM 621 C C . ALA A 1 78 ? -23.092 1.434 20.501 1.00 59.19 78 ALA A C 1
ATOM 623 O O . ALA A 1 78 ? -23.391 1.387 21.685 1.00 59.19 78 ALA A O 1
ATOM 624 N N . ILE A 1 79 ? -23.010 2.601 19.847 1.00 59.03 79 ILE A N 1
ATOM 625 C CA . ILE A 1 79 ? -23.332 3.906 20.457 1.00 59.03 79 ILE A CA 1
ATOM 626 C C . ILE A 1 79 ? -24.848 4.179 20.443 1.00 59.03 79 ILE A C 1
ATOM 628 O O . ILE A 1 79 ? -25.338 4.966 21.246 1.00 59.03 79 ILE A O 1
ATOM 632 N N . GLN A 1 80 ? -25.602 3.565 19.524 1.00 56.72 80 GLN A N 1
ATOM 633 C CA . GLN A 1 80 ? -27.043 3.805 19.376 1.00 56.72 80 GLN A CA 1
ATOM 634 C C . GLN A 1 80 ? -27.910 2.942 20.310 1.00 56.72 80 GLN A C 1
ATOM 636 O O . GLN A 1 80 ? -29.069 3.288 20.519 1.00 56.72 80 GLN A O 1
ATOM 641 N N . GLU A 1 81 ? -27.368 1.865 20.886 1.00 56.00 81 GLU A N 1
ATOM 642 C CA . GLU A 1 81 ? -28.088 0.914 21.754 1.00 56.00 81 GLU A CA 1
ATOM 643 C C . GLU A 1 81 ? -27.921 1.188 23.270 1.00 56.00 81 GLU A C 1
ATOM 645 O O . GLU A 1 81 ? -28.139 0.294 24.085 1.00 56.00 81 GLU A O 1
ATOM 650 N N . GLU A 1 82 ? -27.547 2.406 23.689 1.00 52.94 82 GLU A N 1
ATOM 651 C CA . GLU A 1 82 ? -27.427 2.742 25.120 1.00 52.94 82 GLU A CA 1
ATOM 652 C C . GLU A 1 82 ? -28.802 2.814 25.831 1.00 52.94 82 GLU A C 1
ATOM 654 O O . GLU A 1 82 ? -29.380 3.888 25.996 1.00 52.94 82 GLU A O 1
ATOM 659 N N . GLU A 1 83 ? -29.283 1.669 26.331 1.00 51.88 83 GLU A N 1
ATOM 660 C CA . GLU A 1 83 ? -30.179 1.560 27.495 1.00 51.88 83 GLU A CA 1
ATOM 661 C C . GLU A 1 83 ? -29.466 0.818 28.661 1.00 51.88 83 GLU A C 1
ATOM 663 O O . GLU A 1 83 ? -29.281 -0.395 28.664 1.00 51.88 83 GLU A O 1
ATOM 668 N N . GLU A 1 84 ? -29.037 1.603 29.658 1.00 51.59 84 GLU A N 1
ATOM 669 C CA . GLU A 1 84 ? -29.113 1.355 31.117 1.00 51.59 84 GLU A CA 1
ATOM 670 C C . GLU A 1 84 ? -28.445 0.140 31.832 1.00 51.59 84 GLU A C 1
ATOM 672 O O . GLU A 1 84 ? -28.887 -0.199 32.931 1.00 51.59 84 GLU A O 1
ATOM 677 N N . ASP A 1 85 ? -27.319 -0.446 31.382 1.00 57.88 85 ASP A N 1
ATOM 678 C CA . ASP A 1 85 ? -26.513 -1.343 32.262 1.00 57.88 85 ASP A CA 1
ATOM 679 C C . ASP A 1 85 ? -25.015 -0.947 32.405 1.00 57.88 85 ASP A C 1
ATOM 681 O O . ASP A 1 85 ? -24.233 -1.053 31.451 1.00 57.88 85 ASP A O 1
ATOM 685 N N . PRO A 1 86 ? -24.539 -0.543 33.608 1.00 60.38 86 PRO A N 1
ATOM 686 C CA . PRO A 1 86 ? -23.141 -0.170 33.851 1.00 60.38 86 PRO A CA 1
ATOM 687 C C . PRO A 1 86 ? -22.116 -1.307 33.674 1.00 60.38 86 PRO A C 1
ATOM 689 O O . PRO A 1 86 ? -20.918 -1.020 33.535 1.00 60.38 86 PRO A O 1
ATOM 692 N N . ALA A 1 87 ? -22.528 -2.580 33.679 1.00 61.06 87 ALA A N 1
ATOM 693 C CA . ALA A 1 87 ? -21.647 -3.699 33.332 1.00 61.06 87 ALA A CA 1
ATOM 694 C C . ALA A 1 87 ? -21.447 -3.827 31.809 1.00 61.06 87 ALA A C 1
ATOM 696 O O . ALA A 1 87 ? -20.322 -4.106 31.379 1.00 61.06 87 ALA A O 1
ATOM 697 N N . SER A 1 88 ? -22.490 -3.539 31.018 1.00 64.38 88 SER A N 1
ATOM 698 C CA . SER A 1 88 ? -22.438 -3.498 29.548 1.00 64.38 88 SER A CA 1
ATOM 699 C C . SER A 1 88 ? -21.502 -2.392 29.070 1.00 64.38 88 SER A C 1
ATOM 701 O O . SER A 1 88 ? -20.536 -2.664 28.365 1.00 64.38 88 SER A O 1
ATOM 703 N N . ILE A 1 89 ? -21.635 -1.180 29.626 1.00 67.62 89 ILE A N 1
ATOM 704 C CA . ILE A 1 89 ? -20.799 -0.018 29.264 1.00 67.62 89 ILE A CA 1
ATOM 705 C C . ILE A 1 89 ? -19.294 -0.303 29.428 1.00 67.62 89 ILE A C 1
ATOM 707 O O . ILE A 1 89 ? -18.464 0.196 28.666 1.00 67.62 89 ILE A O 1
ATOM 711 N N . LYS A 1 90 ? -18.892 -1.100 30.429 1.00 71.06 90 LYS A N 1
ATOM 712 C CA . LYS A 1 90 ? -17.479 -1.484 30.610 1.00 71.06 90 LYS A CA 1
ATOM 713 C C . LYS A 1 90 ? -16.999 -2.464 29.540 1.00 71.06 90 LYS A C 1
ATOM 715 O O . LYS A 1 90 ? -15.841 -2.374 29.128 1.00 71.06 90 LYS A O 1
ATOM 720 N N . GLN A 1 91 ? -17.851 -3.395 29.119 1.00 73.50 91 GLN A N 1
ATOM 721 C CA . GLN A 1 91 ? -17.538 -4.327 28.036 1.00 73.50 91 GLN A CA 1
ATOM 722 C C . GLN A 1 91 ? -17.487 -3.595 26.694 1.00 73.50 91 GLN A C 1
ATOM 724 O O . GLN A 1 91 ? -16.513 -3.765 25.961 1.00 73.50 91 GLN A O 1
ATOM 729 N N . ASP A 1 92 ? -18.435 -2.692 26.446 1.00 73.69 92 ASP A N 1
ATOM 730 C CA . ASP A 1 92 ? -18.501 -1.882 25.229 1.00 73.69 92 ASP A CA 1
ATOM 731 C C . ASP A 1 92 ? -17.295 -0.948 25.115 1.00 73.69 92 ASP A C 1
ATOM 733 O O . ASP A 1 92 ? -16.656 -0.885 24.066 1.00 73.69 92 ASP A O 1
ATOM 737 N N . LYS A 1 93 ? -16.876 -0.310 26.217 1.00 78.19 93 LYS A N 1
ATOM 738 C CA . LYS A 1 93 ? -15.630 0.479 26.260 1.00 78.19 93 LYS A CA 1
ATOM 739 C C . LYS A 1 93 ? -14.393 -0.353 25.935 1.00 78.19 93 LYS A C 1
ATOM 741 O O . LYS A 1 93 ? -13.527 0.107 25.195 1.00 78.19 93 LYS A O 1
ATOM 746 N N . LYS A 1 94 ? -14.306 -1.579 26.454 1.00 82.19 94 LYS A N 1
ATOM 747 C CA . LYS A 1 94 ? -13.183 -2.474 26.150 1.00 82.19 94 LYS A CA 1
ATOM 748 C C . LYS A 1 94 ? -13.191 -2.897 24.677 1.00 82.19 94 LYS A C 1
ATOM 750 O O . LYS A 1 94 ? -12.142 -2.878 24.036 1.00 82.19 94 LYS A O 1
ATOM 755 N N . ALA A 1 95 ? -14.360 -3.229 24.130 1.00 79.31 95 ALA A N 1
ATOM 756 C CA . ALA A 1 95 ? -14.517 -3.549 22.714 1.00 79.31 95 ALA A CA 1
ATOM 757 C C . ALA A 1 95 ? -14.148 -2.349 21.823 1.00 79.31 95 ALA A C 1
ATOM 759 O O . ALA A 1 95 ? -13.418 -2.509 20.845 1.00 79.31 95 ALA A O 1
ATOM 760 N N . LEU A 1 96 ? -14.563 -1.137 22.205 1.00 80.62 96 LEU A N 1
ATOM 761 C CA . LEU A 1 96 ? -14.181 0.126 21.571 1.00 80.62 96 LEU A CA 1
ATOM 762 C C . LEU A 1 96 ? -12.663 0.314 21.533 1.00 80.62 96 LEU A C 1
ATOM 764 O O . LEU A 1 96 ? -12.111 0.584 20.468 1.00 80.62 96 LEU A O 1
ATOM 768 N N . GLU A 1 97 ? -11.978 0.136 22.661 1.00 85.38 97 GLU A N 1
ATOM 769 C CA . GLU A 1 97 ? -10.517 0.248 22.728 1.00 85.38 97 GLU A CA 1
ATOM 770 C C . GLU A 1 97 ? -9.815 -0.788 21.838 1.00 85.38 97 GLU A C 1
ATOM 772 O O . GL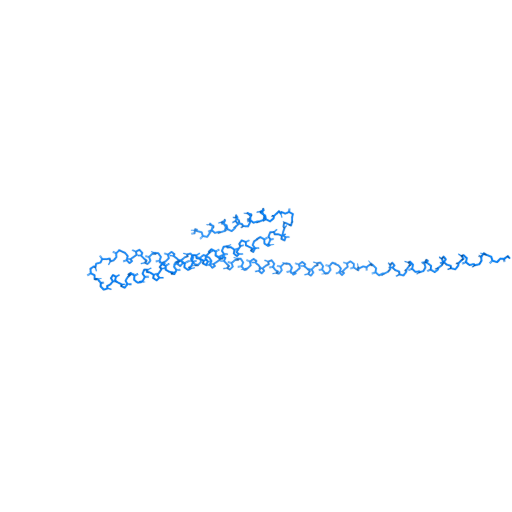U A 1 97 ? -8.838 -0.473 21.154 1.00 85.38 97 GLU A O 1
ATOM 777 N N . GLU A 1 98 ? -10.302 -2.030 21.813 1.00 85.69 98 GLU A N 1
ATOM 778 C CA . GLU A 1 98 ? -9.758 -3.079 20.946 1.00 85.69 98 GLU A CA 1
ATOM 779 C C . GLU A 1 98 ? -9.973 -2.762 19.461 1.00 85.69 98 GLU A C 1
ATOM 781 O O . GLU A 1 98 ? -9.064 -2.941 18.646 1.00 85.69 98 GLU A O 1
ATOM 786 N N . LEU A 1 99 ? -11.150 -2.252 19.101 1.00 81.31 99 LEU A N 1
ATOM 787 C CA . LEU A 1 99 ? -11.475 -1.842 17.737 1.00 81.31 99 LEU A CA 1
ATOM 788 C C . LEU A 1 99 ? -10.646 -0.632 17.302 1.00 81.31 99 LEU A C 1
ATOM 790 O O . LEU A 1 99 ? -10.117 -0.628 16.191 1.00 81.31 99 LEU A O 1
ATOM 794 N N . GLN A 1 100 ? -10.442 0.349 18.181 1.00 80.81 100 GLN A N 1
ATOM 795 C CA . GLN A 1 100 ? -9.559 1.488 17.925 1.00 80.81 100 GLN A CA 1
ATOM 796 C C . GLN A 1 100 ? -8.114 1.042 17.680 1.00 80.81 100 GLN A C 1
ATOM 798 O O . GLN A 1 100 ? -7.495 1.489 16.713 1.00 80.81 100 GLN A O 1
ATOM 803 N N . LYS A 1 101 ? -7.590 0.110 18.488 1.00 88.38 101 LYS A N 1
ATOM 804 C CA . LYS A 1 101 ? -6.252 -0.472 18.279 1.00 88.38 101 LYS A CA 1
ATOM 805 C C . LYS A 1 101 ? -6.147 -1.193 16.936 1.00 88.38 101 LYS A C 1
ATOM 807 O O . LYS A 1 101 ? -5.158 -1.015 16.230 1.00 88.38 101 LYS A O 1
ATOM 812 N N . LYS A 1 102 ? -7.169 -1.967 16.554 1.00 82.94 102 LYS A N 1
ATOM 813 C CA . LYS A 1 102 ? -7.223 -2.642 15.244 1.00 82.94 102 LYS A CA 1
ATOM 814 C C . LYS A 1 102 ? -7.261 -1.641 14.089 1.00 82.94 102 LYS A C 1
ATOM 816 O O . LYS A 1 102 ? -6.554 -1.829 13.104 1.00 82.94 102 LYS A O 1
ATOM 821 N N . ILE A 1 103 ? -8.035 -0.562 14.213 1.00 80.38 103 ILE A N 1
ATOM 822 C CA . ILE A 1 103 ? -8.081 0.512 13.210 1.00 80.38 103 ILE A CA 1
ATOM 823 C C . ILE A 1 103 ? -6.706 1.170 13.066 1.00 80.38 103 ILE A C 1
ATOM 825 O O . ILE A 1 103 ? -6.254 1.349 11.939 1.00 80.38 103 ILE A O 1
ATOM 829 N N . ALA A 1 104 ? -6.034 1.491 14.175 1.00 83.19 104 ALA A N 1
ATOM 830 C CA . ALA A 1 104 ? -4.695 2.077 14.147 1.00 83.19 104 ALA A CA 1
ATOM 831 C C . ALA A 1 104 ? -3.677 1.139 13.478 1.00 83.19 104 ALA A C 1
ATOM 833 O O . ALA A 1 104 ? -2.968 1.555 12.568 1.00 83.19 104 ALA A O 1
ATOM 834 N N . TYR A 1 105 ? -3.682 -0.147 13.846 1.00 89.69 105 TYR A N 1
ATOM 835 C CA . TYR A 1 105 ? -2.826 -1.159 13.225 1.00 89.69 105 TYR A CA 1
ATOM 836 C C . TYR A 1 105 ? -3.030 -1.238 11.704 1.00 89.69 105 TYR A C 1
ATOM 838 O O . TYR A 1 105 ? -2.075 -1.166 10.934 1.00 89.69 105 TYR A O 1
ATOM 846 N N . HIS A 1 106 ? -4.283 -1.348 11.257 1.00 84.62 106 HIS A N 1
ATOM 847 C CA . HIS A 1 106 ? -4.591 -1.436 9.830 1.00 84.62 106 HIS A CA 1
ATOM 848 C C . HIS A 1 106 ? -4.292 -0.137 9.078 1.00 84.62 106 HIS A C 1
ATOM 850 O O . HIS A 1 106 ? -3.943 -0.181 7.900 1.00 84.62 106 HIS A O 1
ATOM 856 N N . TYR A 1 107 ? -4.400 1.015 9.738 1.00 79.00 107 TYR A N 1
ATOM 857 C CA . TYR A 1 107 ? -4.008 2.294 9.160 1.00 79.00 107 TYR A CA 1
ATOM 858 C C . TYR A 1 107 ? -2.493 2.369 8.923 1.00 79.00 107 TYR A C 1
ATOM 860 O O . TYR A 1 107 ? -2.065 2.742 7.831 1.00 79.00 107 TYR A O 1
ATOM 868 N N . ASP A 1 108 ? -1.690 1.930 9.892 1.00 85.56 108 ASP A N 1
ATOM 869 C CA . ASP A 1 108 ? -0.235 1.855 9.742 1.00 85.56 108 ASP A CA 1
ATOM 870 C C . ASP A 1 108 ? 0.177 0.870 8.639 1.00 85.56 108 ASP A C 1
ATOM 872 O O . ASP A 1 108 ? 1.100 1.147 7.871 1.00 85.56 108 ASP A O 1
ATOM 876 N N . GLU A 1 109 ? -0.510 -0.270 8.513 1.00 85.75 109 GLU A N 1
ATOM 877 C CA . GLU A 1 109 ? -0.269 -1.194 7.399 1.00 85.75 109 GLU A CA 1
ATOM 878 C C . GLU A 1 109 ? -0.612 -0.583 6.039 1.00 85.75 109 GLU A C 1
ATOM 880 O O . GLU A 1 109 ? 0.148 -0.766 5.090 1.00 85.75 109 GLU A O 1
ATOM 885 N N . LEU A 1 110 ? -1.695 0.195 5.934 1.00 82.44 110 LEU A N 1
ATOM 886 C CA . LEU A 1 110 ? -2.035 0.903 4.696 1.00 82.44 110 LEU A CA 1
ATOM 887 C C . LEU A 1 110 ? -0.955 1.909 4.290 1.00 82.44 110 LEU A C 1
ATOM 889 O O . LEU A 1 110 ? -0.635 2.000 3.104 1.00 82.44 110 LEU A O 1
ATOM 893 N N . ILE A 1 111 ? -0.381 2.638 5.251 1.00 85.31 111 ILE A N 1
ATOM 894 C CA . ILE A 1 111 ? 0.729 3.563 4.984 1.00 85.31 111 ILE A CA 1
ATOM 895 C C . ILE A 1 111 ? 1.940 2.788 4.459 1.00 85.31 111 ILE A C 1
ATOM 897 O O . ILE A 1 111 ? 2.478 3.133 3.409 1.00 85.31 111 ILE A O 1
ATOM 901 N N . LYS A 1 112 ? 2.322 1.689 5.122 1.00 90.19 112 LYS A N 1
ATOM 902 C CA . LYS A 1 112 ? 3.456 0.857 4.688 1.00 90.19 112 LYS A CA 1
ATOM 903 C C . LYS A 1 112 ? 3.254 0.292 3.283 1.00 90.19 112 LYS A C 1
ATOM 905 O O . LYS A 1 112 ? 4.160 0.385 2.461 1.00 90.19 112 LYS A O 1
ATOM 910 N N . MET A 1 113 ? 2.065 -0.235 2.984 1.00 86.44 113 MET A N 1
ATOM 911 C CA . MET A 1 113 ? 1.747 -0.765 1.653 1.00 86.44 113 MET A CA 1
ATOM 912 C C . MET A 1 113 ? 1.750 0.330 0.581 1.00 86.44 113 MET A C 1
ATOM 914 O O . MET A 1 113 ? 2.210 0.087 -0.534 1.00 86.44 113 MET A O 1
ATOM 918 N N . ARG A 1 114 ? 1.275 1.543 0.902 1.00 86.56 114 ARG A N 1
ATOM 919 C CA . ARG A 1 114 ? 1.371 2.701 -0.001 1.00 86.56 114 ARG A CA 1
ATOM 920 C C . ARG A 1 114 ? 2.834 3.026 -0.308 1.00 86.56 114 ARG A C 1
ATOM 922 O O . ARG A 1 114 ? 3.181 3.169 -1.477 1.00 86.56 114 ARG A O 1
ATOM 929 N N . ASP A 1 115 ? 3.690 3.087 0.707 1.00 88.56 115 ASP A N 1
ATOM 930 C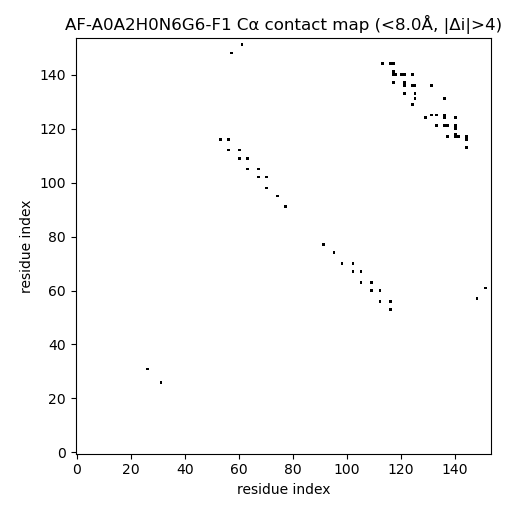 CA . ASP A 1 115 ? 5.114 3.398 0.537 1.00 88.56 115 ASP A CA 1
ATOM 931 C C . ASP A 1 115 ? 5.864 2.310 -0.244 1.00 88.56 115 ASP A C 1
ATOM 933 O O . ASP A 1 115 ? 6.767 2.607 -1.029 1.00 88.56 115 ASP A O 1
ATOM 937 N N . GLU A 1 116 ? 5.509 1.042 -0.036 1.00 90.25 116 GLU A N 1
ATOM 938 C CA . GLU A 1 116 ? 6.032 -0.082 -0.817 1.00 90.25 116 GLU A CA 1
ATOM 939 C C . GLU A 1 116 ? 5.614 0.021 -2.285 1.00 90.25 116 GLU A C 1
ATOM 941 O O . GLU A 1 116 ? 6.459 -0.123 -3.170 1.00 90.25 116 GLU A O 1
ATOM 946 N N . LEU A 1 117 ? 4.350 0.361 -2.549 1.00 86.62 117 LEU A N 1
ATOM 947 C CA . LEU A 1 117 ? 3.832 0.538 -3.902 1.00 86.62 117 LEU A CA 1
ATOM 948 C C . LEU A 1 117 ? 4.483 1.730 -4.621 1.00 86.62 117 LEU A C 1
ATOM 950 O O . LEU A 1 117 ? 4.782 1.644 -5.813 1.00 86.62 117 LEU A O 1
ATOM 954 N N . ILE A 1 118 ? 4.745 2.833 -3.912 1.00 89.06 118 ILE A N 1
ATOM 955 C CA . ILE A 1 118 ? 5.504 3.971 -4.452 1.00 89.06 118 ILE A CA 1
ATOM 956 C C . ILE A 1 118 ? 6.924 3.520 -4.803 1.00 89.06 118 ILE A C 1
ATOM 958 O O . ILE A 1 118 ? 7.379 3.752 -5.921 1.00 89.06 118 ILE A O 1
ATOM 962 N N . ARG A 1 119 ? 7.618 2.820 -3.895 1.00 90.69 119 ARG A N 1
ATOM 963 C CA . ARG A 1 119 ? 8.981 2.319 -4.146 1.00 90.69 119 ARG A CA 1
ATOM 964 C C . ARG A 1 119 ? 9.052 1.370 -5.337 1.00 90.69 119 ARG A C 1
ATOM 966 O O . ARG A 1 119 ? 10.010 1.443 -6.107 1.00 90.69 119 ARG A O 1
ATOM 973 N N . GLU A 1 120 ? 8.080 0.477 -5.480 1.00 89.25 120 GLU A N 1
ATOM 974 C CA . GLU A 1 120 ? 8.011 -0.440 -6.618 1.00 89.25 120 GLU A CA 1
ATOM 975 C C . GLU A 1 120 ? 7.784 0.331 -7.924 1.00 89.25 120 GLU A C 1
ATOM 977 O O . GLU A 1 120 ? 8.550 0.156 -8.871 1.00 89.25 120 GLU A O 1
ATOM 982 N N . ASN A 1 121 ? 6.844 1.282 -7.940 1.00 85.31 121 ASN A N 1
ATOM 983 C CA . ASN A 1 121 ? 6.614 2.147 -9.097 1.00 85.31 121 ASN A CA 1
ATOM 984 C C . ASN A 1 121 ? 7.847 2.981 -9.469 1.00 85.31 121 ASN A C 1
ATOM 986 O O . ASN A 1 121 ? 8.153 3.101 -10.650 1.00 85.31 121 ASN A O 1
ATOM 990 N N . VAL A 1 122 ? 8.594 3.523 -8.503 1.00 90.31 122 VAL A N 1
ATOM 991 C CA . VAL A 1 122 ? 9.836 4.263 -8.793 1.00 90.31 122 VAL A CA 1
ATOM 992 C C . VAL A 1 122 ? 10.857 3.372 -9.498 1.00 90.31 122 VAL A C 1
ATOM 994 O O . VAL A 1 122 ? 11.431 3.800 -10.498 1.00 90.31 122 VAL A O 1
ATOM 997 N N . LYS A 1 123 ? 11.056 2.128 -9.038 1.00 88.44 123 LYS A N 1
ATOM 998 C CA . LYS A 1 123 ? 11.957 1.170 -9.708 1.00 88.44 123 LYS A CA 1
ATOM 999 C C . LYS A 1 123 ? 11.503 0.890 -11.140 1.00 88.44 123 LYS A C 1
ATOM 1001 O O . LYS A 1 123 ? 12.316 0.915 -12.063 1.00 88.44 123 LYS A O 1
ATOM 1006 N N . ASP A 1 124 ? 10.205 0.689 -11.323 1.00 86.50 124 ASP A N 1
ATOM 1007 C CA . ASP A 1 124 ? 9.589 0.439 -12.624 1.00 86.50 124 ASP A CA 1
ATOM 1008 C C . ASP A 1 124 ? 9.754 1.628 -13.585 1.00 86.50 124 ASP A C 1
ATOM 1010 O O . ASP A 1 124 ? 10.058 1.460 -14.770 1.00 86.50 124 ASP A O 1
ATOM 1014 N N . LEU A 1 125 ? 9.569 2.850 -13.082 1.00 88.44 125 LEU A N 1
ATOM 1015 C CA . LEU A 1 125 ? 9.729 4.076 -13.857 1.00 88.44 125 LEU A CA 1
ATOM 1016 C C . LEU A 1 125 ? 11.206 4.360 -14.152 1.00 88.44 125 LEU A C 1
ATOM 1018 O O . LEU A 1 125 ? 11.501 4.829 -15.245 1.00 88.44 125 LEU A O 1
ATOM 1022 N N . GLN A 1 126 ? 12.131 4.025 -13.251 1.00 88.94 126 GLN A N 1
ATOM 1023 C CA . GLN A 1 126 ? 13.572 4.174 -13.473 1.00 88.94 126 GLN A CA 1
ATOM 1024 C C . GLN A 1 126 ? 14.070 3.277 -14.615 1.00 88.94 126 GLN A C 1
ATOM 1026 O O . GLN A 1 126 ? 14.918 3.692 -15.402 1.00 88.94 126 GLN A O 1
ATOM 1031 N N . GLN A 1 127 ? 13.511 2.070 -14.751 1.00 87.44 127 GLN A N 1
ATOM 1032 C CA . GLN A 1 127 ? 13.814 1.181 -15.877 1.00 87.44 127 GLN A CA 1
ATOM 1033 C C . GLN A 1 127 ? 13.239 1.698 -17.205 1.00 87.44 127 GLN A C 1
ATOM 1035 O O . GLN A 1 127 ? 13.879 1.570 -18.248 1.00 87.44 127 GLN A O 1
ATOM 1040 N N . LYS A 1 128 ? 12.035 2.285 -17.182 1.00 83.75 128 LYS A N 1
ATOM 1041 C CA . LYS A 1 128 ? 11.326 2.762 -18.387 1.00 83.75 128 LYS A CA 1
ATOM 1042 C C . LYS A 1 128 ? 11.759 4.162 -18.833 1.00 83.75 128 LYS A C 1
ATOM 1044 O O . LYS A 1 128 ? 11.675 4.482 -20.014 1.00 83.75 128 LYS A O 1
ATOM 1049 N N . MET A 1 129 ? 12.184 5.003 -17.895 1.00 86.75 129 MET A N 1
ATOM 1050 C CA . MET A 1 129 ? 12.539 6.409 -18.096 1.00 86.75 129 MET A CA 1
ATOM 1051 C C . MET A 1 129 ? 13.835 6.737 -17.333 1.00 86.75 129 MET A C 1
ATO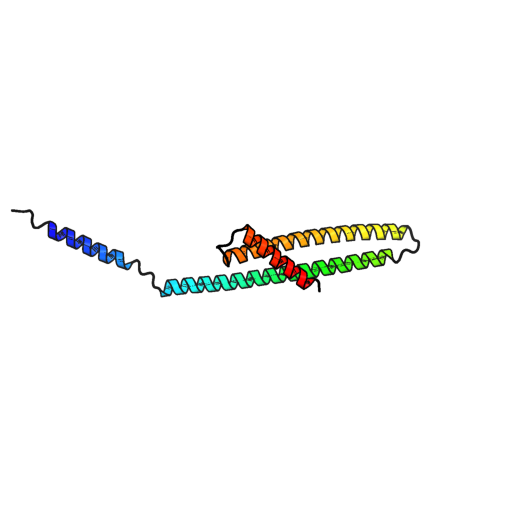M 1053 O O . MET A 1 129 ? 13.812 7.512 -16.377 1.00 86.75 129 MET A O 1
ATOM 1057 N N . PRO A 1 130 ? 14.987 6.178 -17.754 1.00 86.75 130 PRO A N 1
ATOM 1058 C CA . PRO A 1 130 ? 16.262 6.342 -17.047 1.00 86.75 130 PRO A CA 1
ATOM 1059 C C . PRO A 1 130 ? 16.824 7.772 -17.098 1.00 86.75 130 PRO A C 1
ATOM 1061 O O . PRO A 1 130 ? 17.790 8.079 -16.410 1.00 86.75 130 PRO A O 1
ATOM 1064 N N . TYR A 1 131 ? 16.248 8.637 -17.935 1.00 88.25 131 TYR A N 1
ATOM 1065 C CA . TYR A 1 131 ? 16.646 10.034 -18.113 1.00 88.25 131 TYR A CA 1
ATOM 1066 C C . TYR A 1 131 ? 15.973 10.996 -17.123 1.00 88.25 131 TYR A C 1
ATOM 1068 O O . TYR A 1 131 ? 16.341 12.167 -17.091 1.00 88.25 131 TYR A O 1
ATOM 1076 N N . LEU A 1 132 ? 14.981 10.536 -16.354 1.00 86.88 132 LEU A N 1
ATOM 1077 C CA . LEU A 1 132 ? 14.330 11.353 -15.331 1.00 86.88 132 LEU A CA 1
ATOM 1078 C C . LEU A 1 132 ? 15.129 11.331 -14.028 1.00 86.88 132 LEU A C 1
ATOM 1080 O O . LEU A 1 132 ? 15.728 10.316 -13.661 1.00 86.88 132 LEU A O 1
ATOM 1084 N N . SER A 1 133 ? 15.109 12.449 -13.309 1.00 91.94 133 SER A N 1
ATOM 1085 C CA . SER A 1 133 ? 15.674 12.517 -11.965 1.00 91.94 133 SER A CA 1
ATOM 1086 C C . SER A 1 133 ? 14.868 11.657 -10.988 1.00 91.94 133 SER A C 1
ATOM 1088 O O . SER A 1 133 ? 13.687 11.368 -11.194 1.00 91.94 133 SER A O 1
ATOM 1090 N N . PHE A 1 134 ? 15.501 11.258 -9.883 1.00 87.44 134 PHE A N 1
ATOM 1091 C CA . PHE A 1 134 ? 14.825 10.494 -8.833 1.00 87.44 134 PHE A CA 1
ATOM 1092 C C . PHE A 1 134 ? 13.589 11.226 -8.284 1.00 87.44 134 PHE A C 1
ATOM 1094 O O . PHE A 1 134 ? 12.562 10.594 -8.053 1.00 87.44 134 PHE A O 1
ATO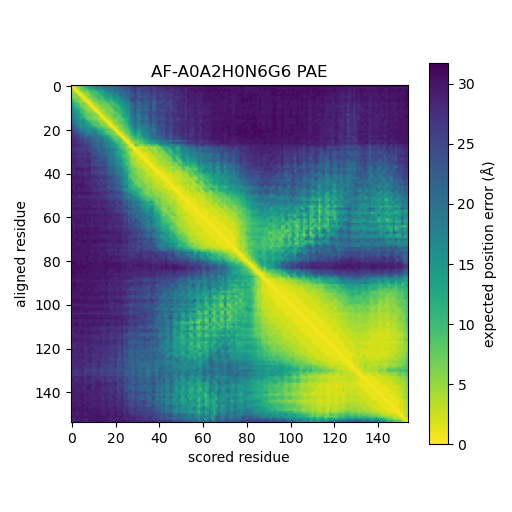M 1101 N N . GLU A 1 135 ? 13.662 12.549 -8.126 1.00 90.06 135 GLU A N 1
ATOM 1102 C CA . GLU A 1 135 ? 12.556 13.378 -7.630 1.00 90.06 135 GLU A CA 1
ATOM 1103 C C . GLU A 1 135 ? 11.363 13.377 -8.599 1.00 90.06 135 GLU A C 1
ATOM 1105 O O . GLU A 1 135 ? 10.222 13.192 -8.174 1.00 90.06 135 GLU A O 1
ATOM 1110 N N . GLU A 1 136 ? 11.613 13.483 -9.907 1.00 87.25 136 GLU A N 1
ATOM 1111 C CA . GLU A 1 136 ? 10.564 13.401 -10.935 1.00 87.25 136 GLU A CA 1
ATOM 1112 C C . GLU A 1 136 ? 9.934 12.004 -11.007 1.00 87.25 136 GLU A C 1
ATOM 1114 O O . GLU A 1 136 ? 8.717 11.871 -11.170 1.00 87.25 136 GLU A O 1
ATOM 1119 N N . LEU A 1 137 ? 10.746 10.950 -10.866 1.00 88.62 137 LEU A N 1
ATOM 1120 C CA . LEU A 1 137 ? 10.270 9.566 -10.819 1.00 88.62 137 LEU A CA 1
ATOM 1121 C C . LEU A 1 137 ? 9.412 9.313 -9.575 1.00 88.62 137 LEU A C 1
ATOM 1123 O O . LEU A 1 137 ? 8.366 8.672 -9.682 1.00 88.62 137 LEU A O 1
ATOM 1127 N N . HIS A 1 138 ? 9.824 9.840 -8.420 1.00 89.75 138 HIS A N 1
ATOM 1128 C CA . HIS A 1 138 ? 9.087 9.729 -7.163 1.00 89.75 138 HIS A CA 1
ATOM 1129 C C . HIS A 1 138 ? 7.737 10.441 -7.230 1.00 89.75 138 HIS A C 1
ATOM 1131 O O . HIS A 1 138 ? 6.710 9.816 -6.973 1.00 89.75 138 HIS A O 1
ATOM 1137 N N . ALA A 1 139 ? 7.713 11.705 -7.662 1.00 89.44 139 ALA A N 1
ATOM 1138 C CA . ALA A 1 139 ? 6.475 12.472 -7.796 1.00 89.44 139 ALA A CA 1
ATOM 1139 C C . ALA A 1 139 ? 5.486 11.802 -8.767 1.00 89.44 139 ALA A C 1
ATOM 1141 O O . ALA A 1 139 ? 4.276 11.764 -8.528 1.00 89.44 139 ALA A O 1
ATOM 1142 N N . LYS A 1 140 ? 5.996 11.215 -9.857 1.00 88.69 140 LYS A N 1
ATOM 1143 C CA . LYS A 1 140 ? 5.171 10.477 -10.818 1.00 88.69 140 LYS A CA 1
ATOM 1144 C C . LYS A 1 140 ? 4.638 9.165 -10.238 1.00 88.69 140 LYS A C 1
ATOM 1146 O O . LYS A 1 140 ? 3.474 8.843 -10.469 1.00 88.69 140 LYS A O 1
ATOM 1151 N N . ALA A 1 141 ? 5.452 8.430 -9.480 1.00 88.94 141 ALA A N 1
ATOM 1152 C CA . ALA A 1 141 ? 5.020 7.223 -8.781 1.00 88.94 141 ALA A CA 1
ATOM 1153 C C . ALA A 1 141 ? 3.932 7.525 -7.739 1.00 88.94 141 ALA A C 1
ATOM 1155 O O . ALA A 1 141 ? 2.919 6.829 -7.711 1.00 88.94 141 ALA A O 1
ATOM 1156 N N . GLU A 1 142 ? 4.097 8.581 -6.940 1.00 88.56 142 GLU A N 1
ATOM 1157 C CA . GLU A 1 142 ? 3.087 9.031 -5.974 1.00 88.56 142 GLU A CA 1
ATOM 1158 C C . GLU A 1 142 ? 1.760 9.368 -6.654 1.00 88.56 142 GLU A C 1
ATOM 1160 O O . GLU A 1 142 ? 0.729 8.819 -6.272 1.00 88.56 142 GLU A O 1
ATOM 1165 N N . GLY A 1 143 ? 1.782 10.170 -7.724 1.00 86.50 143 GLY A N 1
ATOM 1166 C CA . GLY A 1 143 ? 0.564 10.516 -8.462 1.00 86.50 143 GLY A CA 1
ATOM 1167 C C . GLY A 1 143 ? -0.152 9.300 -9.065 1.00 86.50 143 GLY A C 1
ATOM 1168 O O . GLY A 1 143 ? -1.381 9.232 -9.055 1.00 86.50 143 GLY A O 1
ATOM 1169 N N . MET A 1 144 ? 0.600 8.306 -9.553 1.00 85.94 144 MET A N 1
ATOM 1170 C CA . MET A 1 144 ? 0.025 7.052 -10.057 1.00 85.94 144 MET A CA 1
ATOM 1171 C C . MET A 1 144 ? -0.634 6.234 -8.942 1.00 85.94 144 MET A C 1
ATOM 1173 O O . MET A 1 144 ? -1.720 5.688 -9.144 1.00 85.94 144 MET A O 1
ATOM 1177 N N . VAL A 1 145 ? 0.002 6.156 -7.771 1.00 86.12 145 VAL A N 1
ATOM 1178 C CA . VAL A 1 145 ? -0.540 5.449 -6.604 1.00 86.12 145 VAL A CA 1
ATOM 1179 C C . VAL A 1 145 ? -1.778 6.150 -6.063 1.00 86.12 145 VAL A C 1
ATOM 1181 O O . VAL A 1 145 ? -2.785 5.488 -5.823 1.00 86.12 145 VAL A O 1
ATOM 1184 N N . ASP A 1 146 ? -1.747 7.470 -5.915 1.00 85.25 146 ASP A N 1
ATOM 1185 C CA . ASP A 1 146 ? -2.876 8.227 -5.381 1.00 85.25 146 ASP A CA 1
ATOM 1186 C C . ASP A 1 146 ? -4.094 8.146 -6.324 1.00 85.25 146 ASP A C 1
ATOM 1188 O O . ASP A 1 146 ? -5.203 7.875 -5.862 1.00 85.25 146 ASP A O 1
ATOM 1192 N N . SER A 1 147 ? -3.886 8.220 -7.646 1.00 84.62 147 SER A N 1
ATOM 1193 C CA . SER A 1 147 ? -4.950 8.002 -8.640 1.00 84.62 147 SER A CA 1
ATOM 1194 C C . SER A 1 147 ? -5.533 6.581 -8.586 1.00 84.62 147 SER A C 1
ATOM 1196 O O . SER A 1 147 ? -6.752 6.398 -8.639 1.00 84.62 147 SER A O 1
ATOM 1198 N N . LEU A 1 148 ? -4.685 5.560 -8.414 1.00 80.44 148 LEU A N 1
ATOM 1199 C CA . LEU A 1 148 ? -5.136 4.179 -8.229 1.00 80.44 148 LEU A CA 1
ATOM 1200 C C . LEU A 1 148 ? -5.984 4.047 -6.954 1.00 80.44 148 LEU A C 1
ATOM 1202 O O . LEU A 1 148 ? -7.041 3.418 -6.969 1.00 80.44 148 LEU A O 1
ATOM 1206 N N . LEU A 1 149 ? -5.548 4.663 -5.853 1.00 76.62 149 LEU A N 1
ATOM 1207 C CA . LEU A 1 149 ? -6.254 4.635 -4.572 1.00 76.62 149 LEU A CA 1
ATOM 1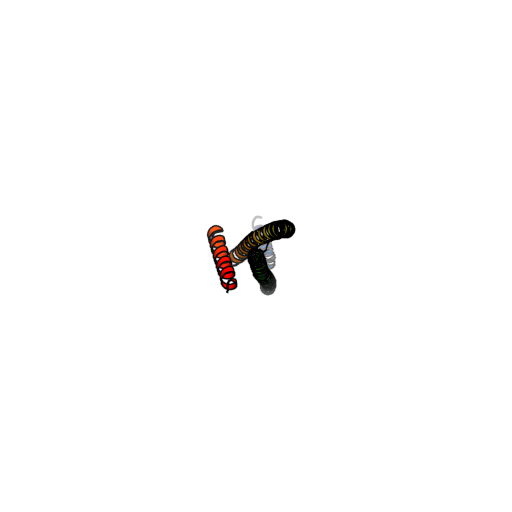208 C C . LEU A 1 149 ? -7.593 5.378 -4.604 1.00 76.62 149 LEU A C 1
ATOM 1210 O O . LEU A 1 149 ? -8.491 5.002 -3.843 1.00 76.62 149 LEU A O 1
ATOM 1214 N N . GLU A 1 150 ? -7.723 6.409 -5.438 1.00 80.50 150 GLU A N 1
ATOM 1215 C CA . GLU A 1 150 ? -8.985 7.104 -5.705 1.00 80.50 150 GLU A CA 1
ATOM 1216 C C . GLU A 1 150 ? -9.944 6.250 -6.530 1.00 80.50 150 GLU A C 1
ATOM 1218 O O . GLU A 1 150 ? -11.105 6.145 -6.154 1.00 80.50 150 GLU A O 1
ATOM 1223 N N . SER A 1 151 ? -9.468 5.540 -7.556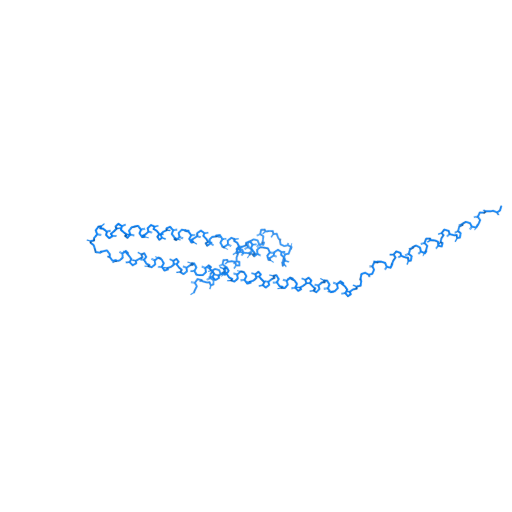 1.00 72.31 151 SER A N 1
ATOM 1224 C CA . SER A 1 151 ? -10.321 4.650 -8.369 1.00 72.31 151 SER A CA 1
ATOM 1225 C C . SER A 1 151 ? -10.939 3.469 -7.601 1.00 72.31 151 SER A C 1
ATOM 1227 O O . SER A 1 151 ? -11.842 2.807 -8.096 1.00 72.31 151 SER A O 1
ATOM 1229 N N . VAL A 1 152 ? -10.440 3.198 -6.392 1.00 63.78 152 VAL A N 1
ATOM 1230 C CA . VAL A 1 152 ? -10.900 2.131 -5.485 1.00 63.78 152 VAL A CA 1
ATOM 1231 C C . VAL A 1 152 ? -11.812 2.683 -4.370 1.00 63.78 152 VAL A C 1
ATOM 1233 O O . VAL A 1 152 ? -12.278 1.926 -3.521 1.00 63.78 152 VAL A O 1
ATOM 1236 N N . LYS A 1 153 ? -12.028 4.006 -4.296 1.00 56.31 153 LYS A N 1
ATOM 1237 C CA . LYS A 1 153 ? -12.935 4.623 -3.307 1.00 56.31 153 LYS A CA 1
ATOM 1238 C C . LYS A 1 153 ? -14.418 4.540 -3.694 1.00 56.31 153 LYS A C 1
ATOM 1240 O O . LYS A 1 153 ? -15.234 4.738 -2.794 1.00 56.31 153 LYS A O 1
ATOM 1245 N N . ASP A 1 154 ? -14.725 4.253 -4.957 1.00 38.38 154 ASP A N 1
ATOM 1246 C CA . ASP A 1 154 ? -16.081 4.020 -5.480 1.00 38.38 154 ASP A CA 1
ATOM 1247 C C . ASP A 1 154 ? -16.491 2.541 -5.356 1.00 38.38 154 ASP A C 1
ATOM 1249 O O . ASP A 1 154 ? -17.685 2.280 -5.079 1.00 38.38 154 ASP A O 1
#

Foldseek 3Di:
DPDPPPVVPVVVVVVVVVVVVVPPPCPPVVVVVVVVVVVVVVVVVVVVVLVVVLVVLLVVLLVLVVVLVVLVVVLVVLVVPDDDDPVVVVVNVVSVVVSVVSNVVSVVVSVVSLVVQLVSQLVVCCVVPVPDDSVVSSVVSNVVSVVSVVVSVD

Nearest PDB structures (foldseek):
  8ek4-assembly1_A  TM=4.408E-01  e=7.459E-01  synthetic construct

Sequence (154 aa):
MSIEFEKGFENRVERQAEKKESKEAEKDPELLAAASMERADLLVREVKTSKKQMQNIAVNIANVKKTIQQLRAQLQLAIQEEEEDPASIKQDKKALEELQKKIAYHYDELIKMRDELIRENVKDLQQKMPYLSFEELHAKAEGMVDSLLESVKD

Organism: NCBI:txid1974653

Mean predicted aligned error: 17.6 Å

Radius of gyration: 33.92 Å; Cα contacts (8 Å, |Δi|>4): 35; chains: 1; bounding box: 108×28×83 Å

Solvent-accessible surface area (backbone atoms only — not comparable to full-atom values): 8794 Å² total; per-residue (Å²): 144,84,76,79,74,65,73,65,55,61,66,51,53,56,62,55,50,61,66,57,65,71,69,78,74,72,73,54,66,65,60,55,49,49,55,50,49,52,51,49,53,50,50,53,52,49,53,53,50,52,53,50,50,53,51,52,51,54,52,50,51,51,53,52,52,53,50,50,52,51,54,51,50,54,53,54,52,66,66,72,66,80,74,95,47,81,71,54,55,55,52,52,51,50,51,50,54,53,49,50,52,50,49,51,53,53,50,54,49,50,52,51,53,50,54,50,52,30,54,50,40,27,55,54,41,44,74,76,43,71,86,57,53,70,68,59,34,44,55,51,20,46,53,54,50,53,53,53,58,52,73,66,72,118

Secondary structure (DSSP, 8-state):
--SSSSHHHHHHHHHHHHHHHTTS----HHHHHHHHHHHHHHHHHHHHHHHHHHHHHHHHHHHHHHHHHHHHHHHHHHHHT--S-HHHHHHHHHHHHHHHHHHHHHHHHHHHHHHHHHHHHHHHHHHH-TTS-HHHHHHHHHHHHHHHHHHT--

pLDDT: mean 71.13, std 14.17, range [38.38, 91.94]